Protein AF-A0A8I1TK35-F1 (afdb_monomer)

Secondary structure (DSSP, 8-state):
---TTSTTTS-HHHHHHHHTT------THHHHHHHHHTT--B-S-HHHHHSS-TTTSSTTPPEEEEEEE-TTSHHHHHH-SEEEEEE--S--B-SPPTTEEEEEEETT--EEEEEE-

Sequence (117 aa):
MASAAWSRSIGRPWWAAIDRAIPVLGVCRGAQLLDVALGGTLHQHVPELVGTTAHGAAPPEFAAVDVDLDAGSLAGRLLGEHARVRCLHHQPIDRLGDGLRVTARACDGVVEAVEPS

pLDDT: mean 83.2, std 16.84, range [31.55, 98.44]

Mean predicted aligned error: 7.5 Å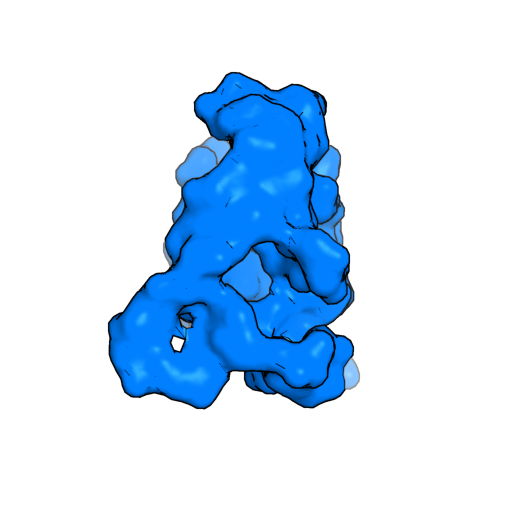

Foldseek 3Di:
DPDPPVLCPVQPVVVVCVVVVNDDDQAAVGQVNVFVSLVWDKDPFVCVQQVDCQQHPDDDAWHWFKKAFDCPDPCCVVANRIDTDTHHDGIFTDGGGPQKDQGMATPSGTGRDIDGD

Nearest PDB structures (foldseek):
  3fij-assembly1_G  TM=8.880E-01  e=1.354E-07  Listeria innocua
  3fij-assembly1_H  TM=8.749E-01  e=3.840E-07  Listeria innocua
  3fij-assembly1_B  TM=8.877E-01  e=6.670E-07  Listeria innocua
  2d7j-assembly1_A  TM=7.956E-01  e=3.822E-05  Pyrococcus horikoshii OT3
  7d95-assembly1_B  TM=7.550E-01  e=1.474E-04  Methanocaldococcus jannaschii DSM 2661

Solvent-accessible surface area (backbone atoms only — not comparable to full-atom values): 6831 Å² to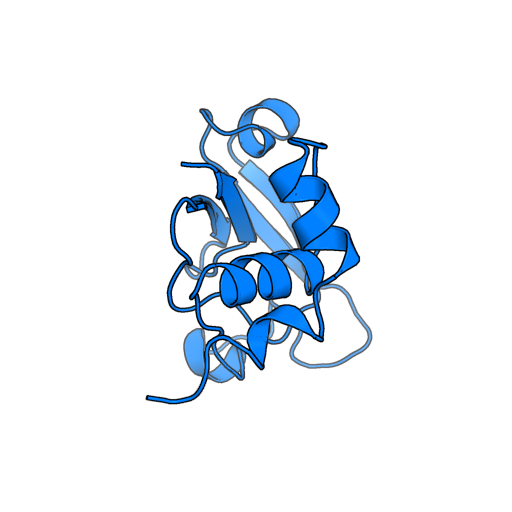tal; per-residue (Å²): 136,87,59,84,67,66,67,56,72,88,36,60,70,57,52,56,30,57,79,64,71,46,91,81,87,52,64,73,69,42,39,53,52,53,31,43,69,40,70,20,43,63,41,83,49,41,46,84,75,68,76,48,53,63,42,33,75,56,89,90,56,69,25,79,39,58,32,45,27,39,61,92,35,73,65,10,66,75,60,41,48,56,46,80,42,81,31,74,47,44,54,39,66,62,48,79,15,68,67,50,36,81,36,24,27,31,90,84,65,48,56,73,38,70,41,78,101

Structure (mmCIF, N/CA/C/O backbone):
data_AF-A0A8I1TK35-F1
#
_entry.id   AF-A0A8I1TK35-F1
#
loop_
_atom_site.group_PDB
_atom_site.id
_atom_site.type_symbol
_atom_site.label_atom_id
_atom_site.label_alt_id
_atom_site.label_comp_id
_atom_site.label_asym_id
_atom_site.label_entity_id
_atom_site.label_seq_id
_atom_site.pdbx_PDB_ins_code
_atom_site.Cartn_x
_atom_site.Cartn_y
_atom_site.Cartn_z
_atom_site.occupancy
_atom_site.B_iso_or_equiv
_atom_site.auth_seq_id
_atom_site.auth_comp_id
_atom_site.auth_asym_id
_atom_site.auth_atom_id
_atom_site.pdbx_PDB_model_num
ATOM 1 N N . MET A 1 1 ? 11.405 -15.196 19.843 1.00 36.91 1 MET A N 1
ATOM 2 C CA . MET A 1 1 ? 10.537 -14.261 20.597 1.00 36.91 1 MET A CA 1
ATOM 3 C C . MET A 1 1 ? 11.260 -12.930 20.817 1.00 36.91 1 MET A C 1
ATOM 5 O O . MET A 1 1 ? 11.613 -12.588 21.939 1.00 36.91 1 MET A O 1
ATOM 9 N N . ALA A 1 2 ? 11.511 -12.179 19.741 1.00 31.55 2 ALA A N 1
ATOM 10 C CA . ALA A 1 2 ? 12.094 -10.844 19.833 1.00 31.55 2 ALA A CA 1
ATOM 11 C C . ALA A 1 2 ? 10.975 -9.817 20.071 1.00 31.55 2 ALA A C 1
ATOM 13 O O . ALA A 1 2 ? 10.291 -9.397 19.150 1.00 31.55 2 ALA A O 1
ATOM 14 N N . SER A 1 3 ? 10.769 -9.510 21.351 1.00 37.53 3 SER A N 1
ATOM 15 C CA . SER A 1 3 ? 10.404 -8.205 21.909 1.00 37.53 3 SER A CA 1
ATOM 16 C C . SER A 1 3 ? 9.512 -7.270 21.068 1.00 37.53 3 SER A C 1
ATOM 18 O O . SER A 1 3 ? 9.990 -6.470 20.264 1.00 37.53 3 SER A O 1
ATOM 20 N N . ALA A 1 4 ? 8.226 -7.231 21.425 1.00 45.66 4 ALA A N 1
ATOM 21 C CA . ALA A 1 4 ? 7.268 -6.172 21.084 1.00 45.66 4 ALA A CA 1
ATOM 22 C C . ALA A 1 4 ? 7.701 -4.746 21.520 1.00 45.66 4 ALA A C 1
ATOM 24 O O . ALA A 1 4 ? 6.983 -3.777 21.278 1.00 45.66 4 ALA A O 1
ATOM 25 N N . ALA A 1 5 ? 8.860 -4.586 22.173 1.00 40.91 5 ALA A N 1
ATOM 26 C CA . ALA A 1 5 ? 9.378 -3.289 22.598 1.00 40.91 5 ALA A CA 1
ATOM 27 C C . ALA A 1 5 ? 10.163 -2.554 21.494 1.00 40.91 5 ALA A C 1
ATOM 29 O O . ALA A 1 5 ? 10.251 -1.328 21.542 1.00 40.91 5 ALA A O 1
ATOM 30 N N . TRP A 1 6 ? 10.689 -3.256 20.479 1.00 41.53 6 TRP A N 1
ATOM 31 C CA . TRP A 1 6 ? 11.408 -2.609 19.367 1.00 41.53 6 TRP A CA 1
ATOM 32 C C . TRP A 1 6 ? 10.470 -1.896 18.374 1.00 41.53 6 TRP A C 1
ATOM 34 O O . TRP A 1 6 ? 10.839 -0.851 17.845 1.00 41.53 6 TRP A O 1
ATOM 44 N N . SER A 1 7 ? 9.236 -2.379 18.170 1.00 49.75 7 SER A N 1
ATOM 45 C CA . SER A 1 7 ? 8.287 -1.772 17.212 1.00 49.75 7 SER A CA 1
ATOM 46 C C . SER A 1 7 ? 7.701 -0.429 17.676 1.00 49.75 7 SER A C 1
ATOM 48 O O . SER A 1 7 ? 7.207 0.358 16.869 1.00 49.75 7 SER A O 1
ATOM 50 N N . ARG A 1 8 ? 7.775 -0.118 18.977 1.00 53.28 8 ARG A N 1
ATOM 51 C CA . ARG A 1 8 ? 7.182 1.103 19.552 1.00 53.28 8 ARG A CA 1
ATOM 52 C C . ARG A 1 8 ? 8.116 2.319 19.570 1.00 53.28 8 ARG A C 1
ATOM 54 O O . ARG A 1 8 ? 7.635 3.427 19.801 1.00 53.28 8 ARG A O 1
ATOM 61 N N . SER A 1 9 ? 9.420 2.161 19.330 1.00 51.56 9 SER A N 1
ATOM 62 C CA . SER A 1 9 ? 10.394 3.263 19.452 1.00 51.56 9 SER A CA 1
ATOM 63 C C . SER A 1 9 ? 10.511 4.140 18.195 1.00 51.56 9 SER A C 1
ATOM 65 O O . SER A 1 9 ? 10.716 5.343 18.326 1.00 51.56 9 SER A O 1
ATOM 67 N N . ILE A 1 10 ? 10.299 3.585 16.994 1.00 53.91 10 ILE A N 1
ATOM 68 C CA . ILE A 1 10 ? 10.386 4.311 15.705 1.00 53.91 10 ILE A CA 1
ATOM 69 C C . ILE A 1 10 ? 9.035 4.944 15.278 1.00 53.91 10 ILE A C 1
ATOM 71 O O . ILE A 1 10 ? 8.998 5.774 14.373 1.00 53.91 10 ILE A O 1
ATOM 75 N N . GLY A 1 11 ? 7.926 4.632 15.969 1.00 51.84 11 GLY A N 1
ATOM 76 C CA . GLY A 1 11 ? 6.554 4.963 15.537 1.00 51.84 11 GLY A CA 1
ATOM 77 C C . GLY A 1 11 ? 5.700 5.818 16.488 1.00 51.84 11 GLY A C 1
ATOM 78 O O . GLY A 1 11 ? 4.493 5.913 16.283 1.00 51.84 11 GLY A O 1
ATOM 79 N N . ARG A 1 12 ? 6.275 6.440 17.529 1.00 56.31 12 ARG A N 1
ATOM 80 C CA . ARG A 1 12 ? 5.516 7.147 18.592 1.00 56.31 12 ARG A CA 1
ATOM 81 C C . ARG A 1 12 ? 4.379 8.085 18.128 1.00 56.31 12 ARG A C 1
ATOM 83 O O . ARG A 1 12 ? 3.319 8.018 18.749 1.00 56.31 12 ARG A O 1
ATOM 90 N N . PRO A 1 13 ? 4.535 8.945 17.102 1.00 61.25 13 PRO A N 1
ATOM 91 C CA . PRO A 1 13 ? 3.432 9.811 16.679 1.00 61.25 13 PRO A CA 1
ATOM 92 C C . PRO A 1 13 ? 2.311 9.054 15.946 1.00 61.25 13 PRO A C 1
ATOM 94 O O . PRO A 1 13 ? 1.148 9.410 16.105 1.00 61.25 13 PRO A O 1
ATOM 97 N N . TRP A 1 14 ? 2.627 7.984 15.211 1.00 62.94 14 TRP A N 1
ATOM 98 C CA . TRP A 1 14 ? 1.638 7.191 14.467 1.00 62.94 14 TRP A CA 1
ATOM 99 C C . TRP A 1 14 ? 0.747 6.385 15.404 1.00 62.94 14 TRP A C 1
ATOM 101 O O . TRP A 1 14 ? -0.468 6.390 15.243 1.00 62.94 14 TRP A O 1
ATOM 111 N N . TRP A 1 15 ? 1.330 5.782 16.444 1.00 68.25 15 TRP A N 1
ATOM 112 C CA . TRP A 1 15 ? 0.543 5.074 17.452 1.00 68.25 15 TRP A CA 1
ATOM 113 C C . TRP A 1 15 ? -0.392 6.000 18.215 1.00 68.25 15 TRP A C 1
ATOM 115 O O . TRP A 1 15 ? -1.552 5.668 18.402 1.00 68.25 15 TRP A O 1
ATOM 125 N N . ALA A 1 16 ? 0.064 7.207 18.552 1.00 76.44 16 ALA A N 1
ATOM 126 C CA . ALA A 1 16 ? -0.808 8.195 19.174 1.00 76.44 16 ALA A CA 1
ATOM 127 C C . ALA A 1 16 ? -1.974 8.619 18.261 1.00 76.44 16 ALA A C 1
ATOM 129 O O . ALA A 1 16 ? -3.055 8.903 18.769 1.00 76.44 16 ALA A O 1
ATOM 130 N N . ALA A 1 17 ? -1.767 8.682 16.941 1.00 77.81 17 ALA A N 1
ATOM 131 C CA . ALA A 1 17 ? -2.827 8.984 15.983 1.00 77.81 17 ALA A CA 1
ATOM 132 C C . ALA A 1 17 ? -3.818 7.819 15.845 1.00 77.81 17 ALA A C 1
ATOM 134 O O . ALA A 1 17 ? -5.022 8.038 15.956 1.00 77.81 17 ALA A O 1
ATOM 135 N N . ILE A 1 18 ? -3.314 6.592 15.689 1.00 74.94 18 ILE A N 1
ATOM 136 C CA . ILE A 1 18 ? -4.121 5.369 15.578 1.00 74.94 18 ILE A CA 1
ATOM 137 C C . ILE A 1 18 ? -4.954 5.153 16.849 1.00 74.94 18 ILE A C 1
ATOM 139 O O . ILE A 1 18 ? -6.172 5.016 16.758 1.00 74.94 18 ILE A O 1
ATOM 143 N N . ASP A 1 19 ? -4.337 5.241 18.033 1.00 80.38 19 ASP A N 1
ATOM 144 C CA . ASP A 1 19 ? -5.012 5.089 19.333 1.00 80.38 19 ASP A CA 1
ATOM 145 C C . ASP A 1 19 ? -6.117 6.140 19.550 1.00 80.38 19 ASP A C 1
ATOM 147 O O . ASP A 1 19 ? -7.049 5.930 20.325 1.00 80.38 19 ASP A O 1
ATOM 151 N N . ARG A 1 20 ? -6.014 7.293 18.878 1.00 85.38 20 ARG A N 1
ATOM 152 C CA . ARG A 1 20 ? -6.977 8.402 18.958 1.00 85.38 20 ARG A CA 1
ATOM 153 C C . ARG A 1 20 ? -7.923 8.472 17.761 1.00 85.38 20 ARG A C 1
ATOM 155 O O . ARG A 1 20 ? -8.654 9.454 17.653 1.00 85.38 20 ARG A O 1
ATOM 162 N N . ALA A 1 21 ? -7.897 7.479 16.870 1.00 82.00 21 ALA A N 1
ATOM 163 C CA . ALA A 1 21 ? -8.666 7.464 15.625 1.00 82.00 21 ALA A CA 1
ATOM 164 C C . ALA A 1 21 ? -8.498 8.746 14.779 1.00 82.00 21 ALA A C 1
ATOM 166 O O . ALA A 1 21 ? -9.423 9.201 14.106 1.00 82.00 21 ALA A O 1
ATOM 167 N N . ILE A 1 22 ? -7.308 9.350 14.818 1.00 88.44 22 ILE A N 1
ATOM 168 C CA . ILE A 1 22 ? -6.954 10.469 13.946 1.00 88.44 22 ILE A CA 1
ATOM 169 C C . ILE A 1 22 ? -6.645 9.886 12.562 1.00 88.44 22 ILE A C 1
ATOM 171 O O . ILE A 1 22 ? -5.846 8.953 12.486 1.00 88.44 22 ILE A O 1
ATOM 175 N N . PRO A 1 23 ? -7.225 10.411 11.467 1.00 88.25 23 PRO A N 1
ATOM 176 C CA . PRO A 1 23 ? -6.911 9.942 10.122 1.00 88.25 23 PRO A CA 1
ATOM 177 C C . PRO A 1 23 ? -5.418 10.059 9.797 1.00 88.25 23 PRO A C 1
ATOM 179 O O . PRO A 1 23 ? -4.789 11.087 10.054 1.00 88.25 23 PRO A O 1
ATOM 182 N N . VAL A 1 24 ? -4.865 9.006 9.198 1.00 89.50 24 VAL A N 1
ATOM 183 C CA . VAL A 1 24 ? -3.445 8.886 8.863 1.00 89.50 24 VAL A CA 1
ATOM 184 C C . VAL A 1 24 ? -3.295 8.556 7.379 1.00 89.50 24 VAL A C 1
ATOM 186 O O . VAL A 1 24 ? -3.929 7.628 6.889 1.00 89.50 24 VAL A O 1
ATOM 189 N N . LEU A 1 25 ? -2.409 9.274 6.683 1.00 92.75 25 LEU A N 1
ATOM 190 C CA . LEU A 1 25 ? -1.993 8.962 5.314 1.00 92.75 25 LEU A CA 1
ATOM 191 C C . LEU A 1 25 ? -0.487 8.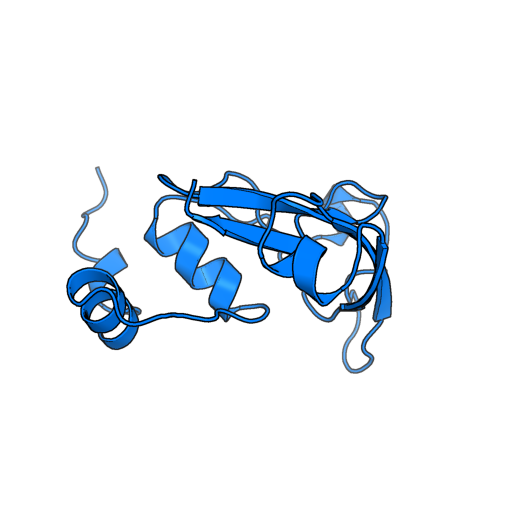679 5.285 1.00 92.75 25 LEU A C 1
ATOM 193 O O . LEU A 1 25 ? 0.327 9.574 5.517 1.00 92.75 25 LEU A O 1
ATOM 197 N N . GLY A 1 26 ? -0.118 7.431 4.999 1.00 92.44 26 GLY A N 1
ATOM 198 C CA . GLY A 1 26 ? 1.266 7.032 4.759 1.00 92.44 26 GLY A CA 1
ATOM 199 C C . GLY A 1 26 ? 1.576 7.027 3.265 1.00 92.44 26 GLY A C 1
ATOM 200 O O . GLY A 1 26 ? 0.902 6.344 2.507 1.00 92.44 26 GLY A O 1
ATOM 201 N N . VAL A 1 27 ? 2.609 7.756 2.837 1.00 93.56 27 VAL A N 1
ATOM 202 C CA . VAL A 1 27 ? 3.041 7.804 1.427 1.00 93.56 27 VAL A CA 1
ATOM 203 C C . VAL A 1 27 ? 4.401 7.131 1.283 1.00 93.56 27 VAL A C 1
ATOM 205 O O . VAL A 1 27 ? 5.316 7.448 2.049 1.00 93.56 27 VAL A O 1
ATOM 208 N N . CYS A 1 28 ? 4.549 6.229 0.305 1.00 92.00 28 CYS A N 1
ATOM 209 C CA . CYS A 1 28 ? 5.787 5.482 0.049 1.00 92.00 28 CYS A CA 1
ATOM 210 C C . CYS A 1 28 ? 6.282 4.801 1.342 1.00 92.00 28 CYS A C 1
ATOM 212 O O . CYS A 1 28 ? 5.595 3.940 1.895 1.00 92.00 28 CYS A O 1
ATOM 214 N N . ARG A 1 29 ? 7.404 5.256 1.913 1.00 91.50 29 ARG A N 1
ATOM 215 C CA . ARG A 1 29 ? 7.932 4.746 3.184 1.00 91.50 29 ARG A CA 1
ATOM 216 C C . ARG A 1 29 ? 6.958 4.883 4.355 1.00 91.50 29 ARG A C 1
ATOM 218 O O . ARG A 1 29 ? 7.008 4.080 5.278 1.00 91.50 29 ARG A O 1
ATOM 225 N N . GLY A 1 30 ? 6.058 5.864 4.326 1.00 92.50 30 GLY A N 1
ATOM 226 C CA . GLY A 1 30 ? 5.000 5.987 5.329 1.00 92.50 30 GLY A CA 1
ATOM 227 C C . GLY A 1 30 ? 4.058 4.780 5.335 1.00 92.50 30 GLY A C 1
ATOM 228 O O . GLY A 1 30 ? 3.790 4.238 6.402 1.00 92.50 30 GLY A O 1
ATOM 229 N N . ALA A 1 31 ? 3.610 4.324 4.161 1.00 94.31 31 ALA A N 1
ATOM 230 C CA . ALA A 1 31 ? 2.761 3.136 4.039 1.00 94.31 31 ALA A CA 1
ATOM 231 C C . ALA A 1 31 ? 3.508 1.866 4.475 1.00 94.31 31 ALA A C 1
ATOM 233 O O . ALA A 1 31 ? 2.980 1.072 5.244 1.00 94.31 31 ALA A O 1
ATOM 234 N N . GLN A 1 32 ? 4.774 1.732 4.071 1.00 94.25 32 GLN A N 1
ATOM 235 C CA . GLN A 1 32 ? 5.639 0.615 4.467 1.00 94.25 32 GLN A CA 1
ATOM 236 C C . GLN A 1 32 ? 5.841 0.538 5.987 1.00 94.25 32 GLN A C 1
ATOM 238 O O . GLN A 1 32 ? 5.799 -0.536 6.578 1.00 94.25 32 GLN A O 1
ATOM 243 N N . LEU A 1 33 ? 6.072 1.682 6.638 1.00 92.81 33 LEU A N 1
ATOM 244 C CA . LEU A 1 33 ? 6.234 1.730 8.088 1.00 92.81 33 LEU A CA 1
ATOM 245 C C . LEU A 1 33 ? 4.934 1.388 8.814 1.00 92.81 33 LEU A C 1
ATOM 247 O O . LEU A 1 33 ? 5.005 0.735 9.849 1.00 92.81 33 LEU A O 1
ATOM 251 N N . LEU A 1 34 ? 3.777 1.806 8.289 1.00 91.00 34 LEU A N 1
ATOM 252 C CA . LEU A 1 34 ? 2.470 1.432 8.838 1.00 91.00 34 LEU A CA 1
ATOM 253 C C . LEU A 1 34 ? 2.226 -0.076 8.724 1.00 91.00 34 LEU A C 1
ATOM 255 O O . LEU A 1 34 ? 1.848 -0.701 9.710 1.00 91.00 34 LEU A O 1
ATOM 259 N N . ASP A 1 35 ? 2.509 -0.660 7.562 1.00 94.50 35 ASP A N 1
ATOM 260 C CA . ASP A 1 35 ? 2.392 -2.099 7.327 1.00 94.50 35 ASP A CA 1
ATOM 261 C C . ASP A 1 35 ? 3.274 -2.917 8.290 1.00 94.50 35 ASP A C 1
ATOM 263 O O . ASP A 1 35 ? 2.782 -3.769 9.033 1.00 94.50 35 ASP A O 1
ATOM 267 N N . VAL A 1 36 ? 4.566 -2.581 8.386 1.00 93.81 36 VAL A N 1
ATOM 268 C CA . VAL A 1 36 ? 5.511 -3.246 9.304 1.00 93.81 36 VAL A CA 1
ATOM 269 C C . VAL A 1 36 ? 5.113 -3.051 10.768 1.00 93.81 36 VAL A C 1
ATOM 271 O O . VAL A 1 36 ? 5.250 -3.964 11.585 1.00 93.81 36 VAL A O 1
ATOM 274 N N . ALA A 1 37 ? 4.605 -1.871 11.123 1.00 88.50 37 ALA A N 1
ATOM 275 C CA . ALA A 1 37 ? 4.117 -1.582 12.466 1.00 88.50 37 ALA A CA 1
ATOM 276 C C . ALA A 1 37 ? 2.922 -2.474 12.857 1.00 88.50 37 ALA A C 1
ATOM 278 O O . ALA A 1 37 ? 2.783 -2.812 14.034 1.00 88.50 37 ALA A O 1
ATOM 279 N N . LEU A 1 38 ? 2.123 -2.898 11.875 1.00 89.88 38 LEU A N 1
ATOM 280 C CA . LEU A 1 38 ? 1.010 -3.840 12.012 1.00 89.88 38 LEU A CA 1
ATOM 281 C C . LEU A 1 38 ? 1.418 -5.309 11.770 1.00 89.88 38 LEU A C 1
ATOM 283 O O . LEU A 1 38 ? 0.558 -6.175 11.667 1.00 89.88 38 LEU A O 1
ATOM 287 N N . GLY A 1 39 ? 2.717 -5.626 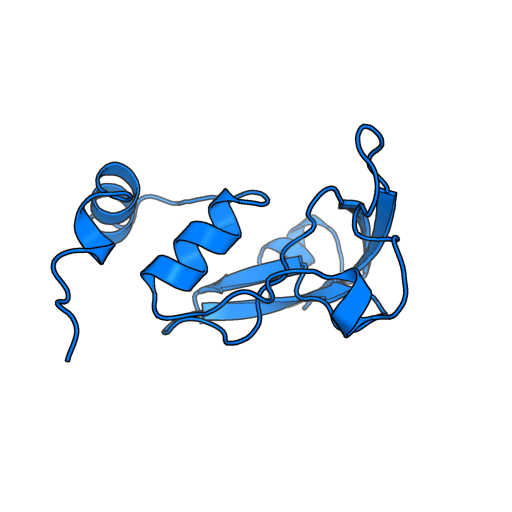11.718 1.00 92.38 39 GLY A N 1
ATOM 288 C CA . GLY A 1 39 ? 3.218 -7.008 11.621 1.00 92.38 39 GLY A CA 1
ATOM 289 C C . GLY A 1 39 ? 3.513 -7.510 10.200 1.00 92.38 39 GLY A C 1
ATOM 290 O O . GLY A 1 39 ? 3.875 -8.685 10.025 1.00 92.38 39 GLY A O 1
ATOM 291 N N . GLY A 1 40 ? 3.401 -6.632 9.202 1.00 95.62 40 GLY A N 1
ATOM 292 C CA . GLY A 1 40 ? 3.752 -6.915 7.815 1.00 95.62 40 GLY A CA 1
ATOM 293 C C . GLY A 1 40 ? 5.261 -7.015 7.552 1.00 95.62 40 GLY A C 1
ATOM 294 O O . GLY A 1 40 ? 6.096 -6.842 8.450 1.00 95.62 40 GLY A O 1
ATOM 295 N N . THR A 1 41 ? 5.625 -7.343 6.313 1.00 95.69 41 THR A N 1
ATOM 296 C CA . THR A 1 41 ? 7.008 -7.426 5.814 1.00 95.69 41 THR A CA 1
ATOM 297 C C . THR A 1 41 ? 7.152 -6.721 4.476 1.00 95.69 41 THR A C 1
ATOM 299 O O . THR A 1 41 ? 6.186 -6.523 3.749 1.00 95.69 41 THR A O 1
ATOM 302 N N . LEU A 1 42 ? 8.392 -6.369 4.131 1.00 95.00 42 LEU A N 1
ATOM 303 C CA . LEU A 1 42 ? 8.747 -5.783 2.842 1.00 95.00 42 LEU A CA 1
ATOM 304 C C . LEU A 1 42 ? 9.685 -6.725 2.091 1.00 95.00 42 LEU A C 1
ATOM 306 O O . LEU A 1 42 ? 10.572 -7.323 2.711 1.00 95.00 42 LEU A O 1
ATOM 310 N N . HIS A 1 43 ? 9.576 -6.776 0.764 1.00 91.56 43 HIS A N 1
ATOM 311 C CA . HIS A 1 43 ? 10.685 -7.291 -0.037 1.00 91.56 43 HIS A CA 1
ATOM 312 C C . HIS A 1 43 ? 11.831 -6.272 -0.001 1.00 91.56 43 HIS A C 1
ATOM 314 O O . HIS A 1 43 ? 11.610 -5.059 -0.058 1.00 91.56 43 HIS A O 1
ATOM 320 N N . GLN A 1 44 ? 13.075 -6.747 0.100 1.00 86.31 44 GLN A N 1
ATOM 321 C CA . GLN A 1 44 ? 14.218 -5.836 0.180 1.00 86.31 44 GLN A CA 1
ATOM 322 C C . GLN A 1 44 ? 14.479 -5.105 -1.139 1.00 86.31 44 GLN A C 1
ATOM 324 O O . GLN A 1 44 ? 14.816 -3.925 -1.093 1.00 86.31 44 GLN A O 1
ATOM 329 N N . HIS A 1 45 ? 14.283 -5.769 -2.283 1.00 81.88 45 HIS A N 1
ATOM 330 C CA . HIS A 1 45 ? 14.555 -5.214 -3.608 1.00 81.88 45 HIS A CA 1
ATOM 331 C C . HIS A 1 45 ? 13.470 -5.625 -4.621 1.00 81.88 45 HIS A C 1
ATOM 333 O O . HIS A 1 45 ? 13.319 -6.804 -4.926 1.00 81.88 45 HIS A O 1
ATOM 339 N N . VAL A 1 46 ? 12.729 -4.653 -5.179 1.00 73.81 46 VAL A N 1
ATOM 340 C CA . VAL A 1 46 ? 11.712 -4.895 -6.232 1.00 73.81 46 VAL A CA 1
ATOM 341 C C . VAL A 1 46 ? 12.282 -5.592 -7.481 1.00 73.81 46 VAL A C 1
ATOM 343 O O . VAL A 1 46 ? 11.623 -6.508 -7.971 1.00 73.81 46 VAL A O 1
ATOM 346 N N . PRO A 1 47 ? 13.468 -5.235 -8.026 1.00 73.69 47 PRO A N 1
ATOM 347 C CA . PRO A 1 47 ? 13.938 -5.844 -9.276 1.00 73.69 47 PRO A CA 1
ATOM 348 C C . PRO A 1 47 ? 14.120 -7.363 -9.199 1.00 73.69 47 PRO A C 1
ATOM 350 O O . PRO A 1 47 ? 13.949 -8.051 -10.200 1.00 73.69 47 PRO A O 1
ATOM 353 N N . GLU A 1 48 ? 14.414 -7.888 -8.010 1.00 73.25 48 GLU A N 1
ATOM 354 C CA . GLU A 1 48 ? 14.531 -9.329 -7.758 1.00 73.25 48 GLU A CA 1
ATOM 355 C C . GLU A 1 48 ? 13.168 -10.039 -7.769 1.00 73.25 48 GLU A C 1
ATOM 357 O O . GLU A 1 48 ? 13.103 -11.240 -8.014 1.00 73.25 48 GLU A O 1
ATOM 362 N N . LEU A 1 49 ? 12.083 -9.295 -7.533 1.00 69.19 49 LEU A N 1
ATOM 363 C CA . LEU A 1 49 ? 10.712 -9.796 -7.498 1.00 69.19 49 LEU A CA 1
ATOM 364 C C . LEU A 1 49 ? 10.052 -9.782 -8.883 1.00 69.19 49 LEU A C 1
ATOM 366 O O . LEU A 1 49 ? 9.431 -10.766 -9.273 1.00 69.19 49 LEU A O 1
ATOM 370 N N . VAL A 1 50 ? 10.172 -8.671 -9.616 1.00 76.44 50 VAL A N 1
ATOM 371 C CA . VAL A 1 50 ? 9.406 -8.440 -10.861 1.00 76.44 50 VAL A CA 1
ATOM 372 C C . VAL A 1 50 ? 10.263 -8.444 -12.127 1.00 76.44 50 VAL A C 1
ATOM 374 O O . VAL A 1 50 ? 9.731 -8.371 -13.231 1.00 76.44 50 VAL A O 1
ATOM 377 N N . GLY A 1 51 ? 11.593 -8.507 -12.003 1.00 73.50 51 GLY A N 1
ATOM 378 C CA . GLY A 1 51 ? 12.510 -8.491 -13.149 1.00 73.50 51 GLY A CA 1
ATOM 379 C C . GLY A 1 51 ? 12.570 -7.155 -13.898 1.00 73.50 51 GLY A C 1
ATOM 380 O O . GLY A 1 51 ? 13.134 -7.091 -14.990 1.00 73.50 51 GLY A O 1
ATOM 381 N N . THR A 1 52 ? 12.000 -6.083 -13.338 1.00 70.94 52 THR A N 1
ATOM 382 C CA . THR A 1 52 ? 11.986 -4.744 -13.939 1.00 70.94 52 THR A CA 1
ATOM 383 C C . THR A 1 52 ? 12.437 -3.672 -12.953 1.00 70.94 52 THR A C 1
ATOM 385 O O . THR A 1 52 ? 12.490 -3.863 -11.738 1.00 70.94 52 THR A O 1
ATOM 388 N N . THR A 1 53 ? 12.766 -2.508 -13.503 1.00 67.62 53 THR A N 1
ATOM 389 C CA . THR A 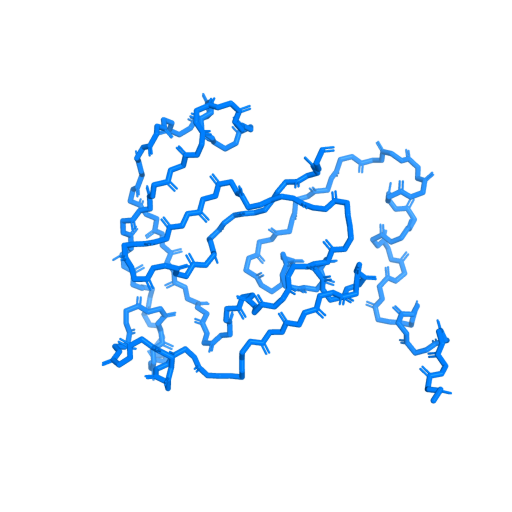1 53 ? 13.180 -1.318 -12.760 1.00 67.62 53 THR A CA 1
ATOM 390 C C . THR A 1 53 ? 12.072 -0.272 -12.656 1.00 67.62 53 THR A C 1
ATOM 392 O O . THR A 1 53 ? 12.334 0.840 -12.193 1.00 67.62 53 THR A O 1
ATOM 395 N N . ALA A 1 54 ? 10.847 -0.628 -13.064 1.00 69.81 54 ALA A N 1
ATOM 396 C CA . ALA A 1 54 ? 9.702 0.272 -13.192 1.00 69.81 54 ALA A CA 1
ATOM 397 C C . ALA A 1 54 ? 9.265 0.910 -11.865 1.00 69.81 54 ALA A C 1
ATOM 399 O O . ALA A 1 54 ? 8.600 1.934 -11.880 1.00 69.81 54 ALA A O 1
ATOM 400 N N . HIS A 1 55 ? 9.693 0.360 -10.727 1.00 70.31 55 HIS A N 1
ATOM 401 C CA . HIS A 1 55 ? 9.431 0.916 -9.393 1.00 70.31 55 HIS A CA 1
ATOM 402 C C . HIS A 1 55 ? 10.583 1.775 -8.839 1.00 70.31 55 HIS A C 1
ATOM 404 O O . HIS A 1 55 ? 10.495 2.335 -7.749 1.00 70.31 55 HIS A O 1
ATOM 410 N N . GLY A 1 56 ? 11.664 1.935 -9.609 1.00 65.31 56 GLY A N 1
ATOM 411 C CA . GLY A 1 56 ? 12.788 2.816 -9.286 1.00 65.31 56 GLY A CA 1
ATOM 412 C C . GLY A 1 56 ? 14.086 2.073 -8.982 1.00 65.31 56 GLY A C 1
ATOM 413 O O . GLY A 1 56 ? 14.564 2.092 -7.848 1.00 65.31 56 GLY A O 1
ATOM 414 N N . ALA A 1 57 ? 14.702 1.456 -9.997 1.00 55.44 57 ALA A N 1
ATOM 415 C CA . ALA A 1 57 ? 16.010 0.808 -9.814 1.00 55.44 57 ALA A CA 1
ATOM 416 C C . ALA A 1 57 ? 17.231 1.736 -9.938 1.00 55.44 57 ALA A C 1
ATOM 418 O O . ALA A 1 57 ? 18.353 1.274 -9.746 1.00 55.44 57 ALA A O 1
ATOM 419 N N . ALA A 1 58 ? 17.052 3.025 -10.239 1.00 54.44 58 ALA A N 1
ATOM 420 C CA . ALA A 1 58 ? 18.142 3.998 -10.227 1.00 54.44 58 ALA A CA 1
ATOM 421 C C . ALA A 1 58 ? 17.607 5.399 -9.875 1.00 54.44 58 ALA A C 1
ATOM 423 O O . ALA A 1 58 ? 16.774 5.928 -10.611 1.00 54.44 58 ALA A O 1
ATOM 424 N N . PRO A 1 59 ? 18.054 6.023 -8.769 1.00 55.03 59 PRO A N 1
ATOM 425 C CA . PRO A 1 59 ? 17.801 7.442 -8.515 1.00 55.03 59 PRO A CA 1
ATOM 426 C C . PRO A 1 59 ? 18.335 8.306 -9.676 1.00 55.03 59 PRO A C 1
ATOM 428 O O . PRO A 1 59 ? 19.390 7.958 -10.213 1.00 55.03 59 PRO A O 1
ATOM 431 N N . PRO A 1 60 ? 17.687 9.436 -10.042 1.00 56.25 60 PRO A N 1
ATOM 432 C CA . PRO A 1 60 ? 16.717 10.205 -9.250 1.00 56.25 60 PRO A CA 1
ATOM 433 C C . PRO A 1 60 ? 15.304 10.331 -9.864 1.00 56.25 60 PRO A C 1
ATOM 435 O O . PRO A 1 60 ? 14.547 11.213 -9.455 1.00 56.25 60 PRO A O 1
ATOM 438 N N . GLU A 1 61 ? 14.933 9.516 -10.851 1.00 68.75 61 GLU A N 1
ATOM 439 C CA . GLU A 1 61 ? 13.703 9.744 -11.623 1.00 68.75 61 GLU A CA 1
ATOM 440 C C . GLU A 1 61 ? 12.509 8.929 -11.112 1.00 68.75 61 GLU A C 1
ATOM 442 O O . GLU A 1 61 ? 12.608 7.732 -10.850 1.00 68.75 61 GLU A O 1
ATOM 447 N N . PHE A 1 62 ? 11.359 9.596 -10.980 1.00 75.06 62 PHE A N 1
ATOM 448 C CA . PHE A 1 62 ? 10.086 8.925 -10.734 1.00 75.06 62 PHE A CA 1
ATOM 449 C C . PHE A 1 62 ? 9.662 8.175 -11.992 1.00 75.06 62 PHE A C 1
ATOM 451 O O . PHE A 1 62 ? 9.541 8.776 -13.062 1.00 75.06 62 PHE A O 1
ATOM 458 N N . ALA A 1 63 ? 9.350 6.897 -11.842 1.00 81.44 63 ALA A N 1
ATOM 459 C CA . ALA A 1 63 ? 8.700 6.139 -12.891 1.00 81.44 63 ALA A CA 1
ATOM 460 C C . ALA A 1 63 ? 7.192 6.415 -12.892 1.00 81.44 63 ALA A C 1
ATOM 462 O O . ALA A 1 63 ? 6.596 6.726 -11.857 1.00 81.44 63 ALA A O 1
ATOM 463 N N . ALA A 1 64 ? 6.571 6.3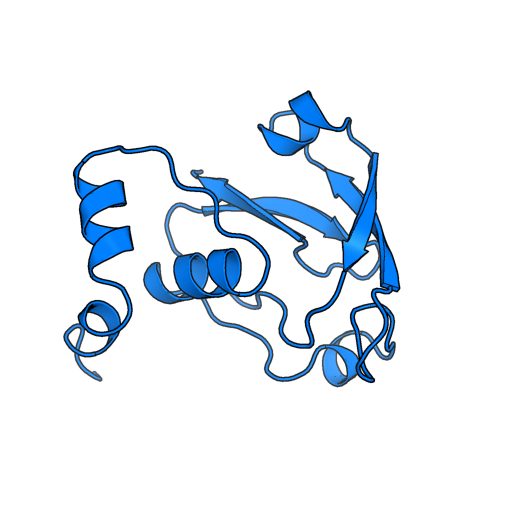12 -14.065 1.00 86.19 64 ALA A N 1
ATOM 464 C CA . ALA A 1 64 ? 5.121 6.311 -14.181 1.00 86.19 64 ALA A CA 1
ATOM 465 C C . ALA A 1 64 ? 4.634 4.861 -14.209 1.00 86.19 64 ALA A C 1
ATOM 467 O O . ALA A 1 64 ? 5.044 4.108 -15.091 1.00 86.19 64 ALA A O 1
ATOM 468 N N . VAL A 1 65 ? 3.765 4.503 -13.269 1.00 88.75 65 VAL A N 1
ATOM 469 C CA . VAL A 1 65 ? 3.230 3.147 -13.108 1.00 88.75 65 VAL A CA 1
ATOM 470 C C . VAL A 1 65 ? 1.715 3.204 -13.240 1.00 88.75 65 VAL A C 1
ATOM 472 O O . VAL A 1 65 ? 1.074 4.089 -12.669 1.00 88.75 65 VAL A O 1
ATOM 475 N N . ASP A 1 66 ? 1.156 2.290 -14.027 1.00 94.06 66 ASP A N 1
ATOM 476 C CA . ASP A 1 66 ? -0.289 2.098 -14.115 1.00 94.06 66 ASP A CA 1
ATOM 477 C C . ASP A 1 66 ? -0.737 1.163 -12.989 1.00 94.06 66 ASP A C 1
ATOM 479 O O . ASP A 1 66 ? -0.126 0.114 -12.759 1.00 94.06 66 ASP A O 1
ATOM 483 N N . VAL A 1 67 ? -1.778 1.576 -12.269 1.00 96.56 67 VAL A N 1
ATOM 484 C CA . VAL A 1 67 ? -2.295 0.876 -11.094 1.00 96.56 67 VAL A CA 1
ATOM 485 C C . VAL A 1 67 ? -3.792 0.644 -11.212 1.00 96.56 67 VAL A C 1
ATOM 487 O O . VAL A 1 67 ? -4.546 1.546 -11.586 1.00 96.56 67 VAL A O 1
ATOM 490 N N . ASP A 1 68 ? -4.201 -0.562 -10.841 1.00 98.25 68 ASP A N 1
ATOM 491 C CA . ASP A 1 68 ? -5.591 -0.973 -10.718 1.00 98.25 68 ASP A CA 1
ATOM 492 C C . ASP A 1 68 ? -6.011 -0.805 -9.259 1.00 98.25 68 ASP A C 1
ATOM 494 O O . ASP A 1 68 ? -5.318 -1.271 -8.347 1.00 98.25 68 ASP A O 1
ATOM 498 N N . LEU A 1 69 ? -7.134 -0.126 -9.033 1.00 98.44 69 LEU A N 1
ATOM 499 C CA . LEU A 1 69 ? -7.666 0.190 -7.714 1.00 98.44 69 LEU A CA 1
ATOM 500 C C . LEU A 1 69 ? -9.018 -0.484 -7.495 1.00 98.44 69 LEU A C 1
ATOM 502 O O . LEU A 1 69 ? -9.867 -0.539 -8.380 1.00 98.44 69 LEU A O 1
ATOM 506 N N . ASP A 1 70 ? -9.259 -0.925 -6.266 1.00 98.19 70 ASP A N 1
ATOM 507 C CA . ASP A 1 70 ? -10.576 -1.384 -5.837 1.00 98.19 70 ASP A CA 1
ATOM 508 C C . ASP A 1 70 ? -11.561 -0.203 -5.799 1.00 98.19 70 ASP A C 1
ATOM 510 O O . ASP A 1 70 ? -11.381 0.736 -5.021 1.00 98.19 70 ASP A O 1
ATOM 514 N N . ALA A 1 71 ? -12.639 -0.270 -6.583 1.00 97.19 71 ALA A N 1
ATOM 515 C CA . ALA A 1 71 ? -13.710 0.730 -6.625 1.00 97.19 71 ALA A CA 1
ATOM 516 C C . ALA A 1 71 ? -14.360 1.012 -5.258 1.00 97.19 71 ALA A C 1
ATOM 518 O O . ALA A 1 71 ? -14.832 2.121 -4.994 1.00 97.19 71 ALA A O 1
ATOM 519 N N . GLY A 1 72 ? -14.392 0.010 -4.374 1.00 97.06 72 GLY A N 1
ATOM 520 C CA . GLY A 1 72 ? -14.915 0.123 -3.015 1.00 97.06 72 GLY A CA 1
ATOM 521 C C . GLY A 1 72 ? -13.958 0.820 -2.044 1.00 97.06 72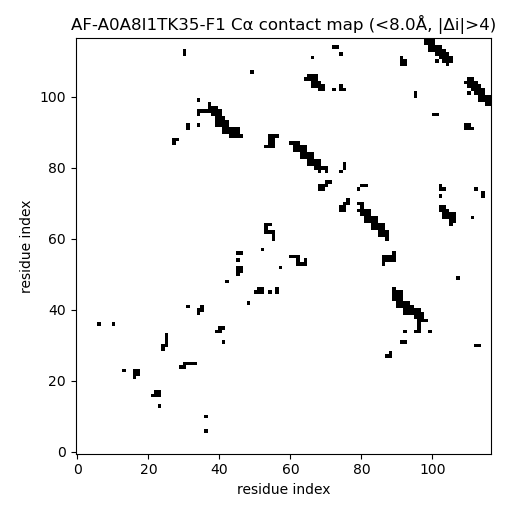 GLY A C 1
ATOM 522 O O . GLY A 1 72 ? -14.362 1.193 -0.940 1.00 97.06 72 GLY A O 1
ATOM 523 N N . SER A 1 73 ? -12.700 1.030 -2.431 1.00 98.06 73 SER A N 1
ATOM 524 C CA . SER A 1 73 ? -11.687 1.702 -1.615 1.00 98.06 73 SER A CA 1
ATOM 525 C C . SER A 1 73 ? -11.825 3.224 -1.612 1.00 98.06 73 SER A C 1
ATOM 527 O O . SER A 1 73 ? -12.473 3.815 -2.479 1.00 98.06 73 SER A O 1
ATOM 529 N N . LEU A 1 74 ? -11.248 3.891 -0.609 1.00 96.75 74 LEU A N 1
ATOM 530 C CA . LEU A 1 74 ? -11.178 5.352 -0.606 1.00 96.75 74 LEU A CA 1
ATOM 531 C C . LEU A 1 74 ? -10.377 5.852 -1.812 1.00 96.75 74 LEU A C 1
ATOM 533 O O . LEU A 1 74 ? -10.817 6.791 -2.474 1.00 96.75 74 LEU A O 1
ATOM 537 N N . ALA A 1 75 ? -9.247 5.212 -2.115 1.00 96.31 75 ALA A N 1
ATOM 538 C CA . ALA A 1 75 ? -8.420 5.563 -3.264 1.00 96.31 75 ALA A CA 1
ATOM 539 C C . ALA A 1 75 ? -9.174 5.389 -4.594 1.00 96.31 75 ALA A C 1
ATOM 541 O O . ALA A 1 75 ? -9.197 6.314 -5.405 1.00 96.31 75 ALA A O 1
ATOM 542 N N . GLY A 1 76 ? -9.866 4.262 -4.779 1.00 97.75 76 GLY A N 1
ATOM 543 C CA . GLY A 1 76 ? -10.659 3.981 -5.978 1.00 97.75 76 GLY A CA 1
ATOM 544 C C . GLY A 1 76 ? -11.824 4.952 -6.169 1.00 97.75 76 GLY A C 1
ATOM 545 O O . GLY A 1 76 ? -12.076 5.412 -7.279 1.00 97.75 76 GLY A O 1
ATOM 546 N N . ARG A 1 77 ? -12.484 5.383 -5.086 1.00 98.06 77 ARG A N 1
ATOM 547 C CA . ARG A 1 77 ? -13.513 6.436 -5.169 1.00 98.06 77 ARG A CA 1
ATOM 548 C C . ARG A 1 77 ? -12.962 7.807 -5.569 1.00 98.06 77 ARG A C 1
ATOM 550 O O . ARG A 1 77 ? -13.704 8.607 -6.133 1.00 98.06 77 ARG A O 1
ATOM 557 N N . LEU A 1 78 ? -11.706 8.105 -5.236 1.00 96.88 78 LEU A N 1
ATOM 558 C CA . LEU A 1 78 ? -11.078 9.400 -5.519 1.00 96.88 78 LEU A CA 1
ATOM 559 C C . LEU A 1 78 ? -10.418 9.453 -6.901 1.00 96.88 78 LEU A C 1
ATOM 561 O O . LEU A 1 78 ? -10.425 10.507 -7.531 1.00 96.88 78 LEU A O 1
ATOM 565 N N . LEU A 1 79 ? -9.829 8.343 -7.346 1.00 96.25 79 LEU A N 1
ATOM 566 C CA . LEU A 1 79 ? -8.999 8.279 -8.552 1.00 96.25 79 LEU A CA 1
ATOM 567 C C . LEU A 1 79 ? -9.638 7.472 -9.692 1.00 96.25 79 LEU A C 1
ATOM 569 O O . LEU A 1 79 ? -9.188 7.591 -10.828 1.00 96.25 79 LEU A O 1
ATOM 573 N N . GLY A 1 80 ? -10.691 6.697 -9.413 1.00 97.50 80 GLY A N 1
ATOM 574 C CA . GLY A 1 80 ? -11.245 5.690 -10.319 1.00 97.50 80 GLY A CA 1
ATOM 575 C C . GLY A 1 80 ? -10.610 4.310 -10.114 1.00 97.50 80 GLY A C 1
ATOM 576 O O . GLY A 1 80 ? -9.745 4.134 -9.262 1.00 97.50 80 GLY A O 1
ATOM 577 N N . GLU A 1 81 ? -11.041 3.323 -10.902 1.00 97.69 81 GLU A N 1
ATOM 578 C CA . GLU A 1 81 ? -10.538 1.935 -10.849 1.00 97.69 81 GLU A CA 1
ATOM 579 C C . GLU A 1 81 ? -9.163 1.765 -11.514 1.00 97.69 81 GLU A C 1
ATOM 581 O O . GLU A 1 81 ? -8.507 0.747 -11.327 1.00 97.69 81 GLU A O 1
ATOM 586 N N . HIS A 1 82 ? -8.707 2.771 -12.265 1.00 97.56 82 HIS A N 1
ATOM 587 C CA . HIS A 1 82 ? -7.408 2.784 -12.928 1.00 97.56 82 HIS A CA 1
ATOM 588 C C . HIS A 1 82 ? -6.784 4.172 -12.831 1.00 97.56 82 HIS A C 1
ATOM 590 O O . HIS A 1 82 ? -7.434 5.174 -13.141 1.00 97.56 82 HIS A O 1
ATOM 596 N N . ALA A 1 83 ? -5.509 4.238 -12.455 1.00 96.38 83 ALA A N 1
ATOM 597 C CA . ALA A 1 83 ? -4.769 5.490 -12.399 1.00 96.38 83 ALA A CA 1
ATOM 598 C C . ALA A 1 83 ? -3.321 5.312 -12.853 1.00 96.38 83 ALA A C 1
ATOM 600 O O . ALA A 1 83 ? -2.716 4.261 -12.672 1.00 96.38 83 ALA A O 1
ATOM 601 N N . ARG A 1 84 ? -2.740 6.389 -13.386 1.00 94.56 84 ARG A N 1
ATOM 602 C CA . ARG A 1 84 ? -1.305 6.471 -13.659 1.00 94.56 84 ARG A CA 1
ATOM 603 C C . ARG A 1 84 ? -0.632 7.291 -12.567 1.00 94.56 84 ARG A C 1
ATOM 605 O O . ARG A 1 84 ? -0.884 8.492 -12.451 1.00 94.56 84 ARG A O 1
ATOM 612 N N . VAL A 1 85 ? 0.210 6.651 -11.761 1.00 90.88 85 VAL A N 1
ATOM 613 C CA . VAL A 1 85 ? 0.838 7.246 -10.571 1.00 90.88 85 VAL A CA 1
ATOM 614 C C . VAL A 1 85 ? 2.343 7.402 -10.744 1.00 90.88 85 VAL A C 1
ATOM 616 O O . VAL A 1 85 ? 2.956 6.811 -11.633 1.00 90.88 85 VAL A O 1
ATOM 619 N N . ARG A 1 86 ? 2.953 8.236 -9.895 1.00 89.50 86 ARG A N 1
ATOM 620 C CA . ARG A 1 86 ? 4.411 8.365 -9.826 1.00 89.50 86 ARG A CA 1
ATOM 621 C C . ARG A 1 86 ? 4.962 7.459 -8.734 1.00 89.50 86 ARG A C 1
ATOM 623 O O . ARG A 1 86 ? 4.621 7.646 -7.569 1.00 89.50 86 ARG A O 1
ATOM 630 N N . CYS A 1 87 ? 5.858 6.558 -9.113 1.00 83.75 87 CYS A N 1
ATOM 631 C CA . CYS A 1 87 ? 6.493 5.597 -8.226 1.00 83.75 87 CYS A CA 1
ATOM 632 C C . CYS A 1 87 ? 7.993 5.895 -8.076 1.00 83.75 87 CYS A C 1
ATOM 634 O O . CYS A 1 87 ? 8.684 6.238 -9.039 1.00 83.75 87 CYS A O 1
ATOM 636 N N . LEU A 1 88 ? 8.475 5.804 -6.836 1.00 85.25 88 LEU A N 1
ATOM 637 C CA . LEU A 1 88 ? 9.892 5.851 -6.481 1.00 85.25 88 LEU A CA 1
ATOM 638 C C . LEU A 1 88 ? 10.095 5.076 -5.171 1.00 85.25 88 LEU A C 1
ATOM 640 O O . LEU A 1 88 ? 10.219 5.670 -4.095 1.00 85.25 88 LEU A O 1
ATOM 644 N N . HIS A 1 89 ? 10.085 3.745 -5.242 1.00 82.62 89 HIS A N 1
ATOM 645 C CA . HIS A 1 89 ? 10.454 2.888 -4.118 1.00 82.62 89 HIS A CA 1
ATOM 646 C C . HIS A 1 89 ? 11.080 1.569 -4.572 1.00 82.62 89 HIS A C 1
ATOM 648 O O . HIS A 1 89 ? 10.543 0.820 -5.375 1.00 82.62 89 HIS A O 1
ATOM 654 N N . HIS A 1 90 ? 12.201 1.212 -3.952 1.00 83.88 90 HIS A N 1
ATOM 655 C CA . HIS A 1 90 ? 12.858 -0.069 -4.215 1.00 83.88 90 HIS A CA 1
ATOM 656 C C . HIS A 1 90 ? 12.374 -1.200 -3.292 1.00 83.88 90 HIS A C 1
ATOM 658 O O . HIS A 1 90 ? 12.846 -2.325 -3.435 1.00 83.88 90 HIS A O 1
ATOM 664 N N . GLN A 1 91 ? 11.457 -0.914 -2.358 1.00 90.38 91 GLN A N 1
ATOM 665 C CA . GLN A 1 91 ? 10.904 -1.877 -1.398 1.00 90.38 91 GLN A CA 1
ATOM 666 C C . GLN A 1 91 ? 9.375 -1.905 -1.533 1.00 90.38 91 GLN A C 1
ATOM 668 O O . GLN A 1 91 ? 8.738 -0.885 -1.269 1.00 90.38 91 GLN A O 1
ATOM 673 N N . PRO A 1 92 ? 8.766 -3.014 -1.965 1.00 91.62 92 PRO A N 1
ATOM 674 C CA . PRO A 1 92 ? 7.324 -3.212 -1.950 1.00 91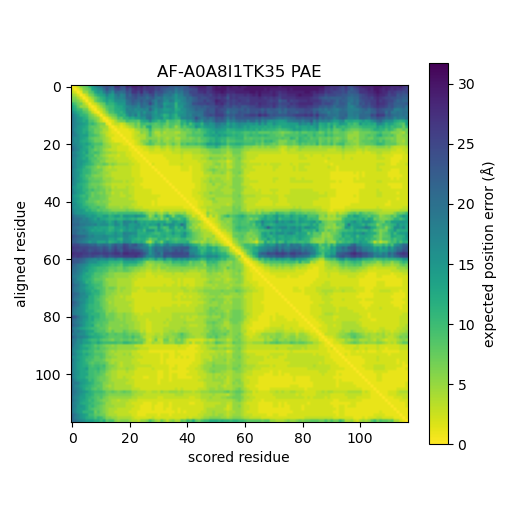.62 92 PRO A CA 1
ATOM 675 C C . PRO A 1 92 ? 6.885 -3.962 -0.678 1.00 91.62 92 PRO A C 1
ATOM 677 O O . PRO A 1 92 ? 7.699 -4.614 -0.015 1.00 91.62 92 PRO A O 1
ATOM 680 N N . ILE A 1 93 ? 5.593 -3.895 -0.352 1.00 95.38 93 ILE A N 1
ATOM 681 C CA . ILE A 1 93 ? 4.988 -4.746 0.688 1.00 95.38 93 ILE A CA 1
ATOM 682 C C . ILE A 1 93 ? 5.008 -6.207 0.211 1.00 95.38 93 ILE A C 1
ATOM 684 O O . ILE A 1 93 ? 4.668 -6.486 -0.936 1.00 95.38 93 ILE A O 1
ATOM 688 N N . ASP A 1 94 ? 5.422 -7.111 1.099 1.00 94.81 94 ASP A N 1
ATOM 689 C CA . ASP A 1 94 ? 5.472 -8.567 0.912 1.00 94.81 94 ASP A CA 1
ATOM 690 C C . ASP A 1 94 ? 4.267 -9.222 1.605 1.00 94.81 94 ASP A C 1
ATOM 692 O O . ASP A 1 94 ? 3.231 -9.471 0.983 1.00 94.81 94 ASP A O 1
ATOM 696 N N . ARG A 1 95 ? 4.351 -9.423 2.926 1.00 95.44 95 ARG A N 1
ATOM 697 C CA . ARG A 1 95 ? 3.224 -9.877 3.740 1.00 95.44 95 ARG A CA 1
ATOM 698 C C . ARG A 1 95 ? 2.535 -8.669 4.346 1.00 95.44 95 ARG A C 1
ATOM 700 O O . ARG A 1 95 ? 3.173 -7.896 5.046 1.00 95.44 95 ARG A O 1
ATOM 707 N N . LEU A 1 96 ? 1.231 -8.569 4.134 1.00 97.12 96 LEU A N 1
ATOM 708 C CA . LEU A 1 96 ? 0.421 -7.495 4.688 1.00 97.12 96 LEU A CA 1
ATOM 709 C C . LEU A 1 96 ? 0.297 -7.610 6.218 1.00 97.12 96 LEU A C 1
ATOM 711 O O . LEU A 1 96 ? 0.145 -8.714 6.748 1.00 97.12 96 LEU A O 1
ATOM 715 N N . GLY A 1 97 ? 0.359 -6.474 6.909 1.00 95.19 97 GLY A N 1
ATOM 716 C CA . GLY A 1 97 ? 0.079 -6.360 8.338 1.00 95.19 97 GLY A CA 1
ATOM 717 C C . GLY A 1 97 ? -1.396 -6.573 8.698 1.00 95.19 97 GLY A C 1
ATOM 718 O O . GLY A 1 97 ? -2.291 -6.510 7.852 1.00 95.19 97 GLY A O 1
ATOM 719 N N . ASP A 1 98 ? -1.652 -6.811 9.982 1.00 93.06 98 ASP A N 1
ATOM 720 C CA . ASP A 1 98 ? -2.985 -7.101 10.510 1.00 93.06 98 ASP A CA 1
ATOM 721 C C . ASP A 1 98 ? -3.933 -5.895 10.384 1.00 93.06 98 ASP A C 1
ATOM 723 O O . ASP A 1 98 ? -3.557 -4.748 10.635 1.00 93.06 98 ASP A O 1
ATOM 727 N N . GLY A 1 99 ? -5.198 -6.158 10.038 1.00 93.06 99 GLY A N 1
ATOM 728 C CA . GLY A 1 99 ? -6.241 -5.127 9.922 1.00 93.06 99 GLY A CA 1
ATOM 729 C C . GLY A 1 99 ? -6.111 -4.224 8.692 1.00 93.06 99 GLY A C 1
ATOM 730 O O . GLY A 1 99 ? -6.803 -3.210 8.598 1.00 93.06 99 GLY A O 1
ATOM 731 N N . LEU A 1 100 ? -5.229 -4.578 7.756 1.00 95.69 100 LEU A N 1
ATOM 732 C CA . LEU A 1 100 ? -5.112 -3.942 6.453 1.00 95.69 100 LEU A CA 1
ATOM 733 C C . LEU A 1 100 ? -5.699 -4.838 5.360 1.00 95.69 100 LEU A C 1
ATOM 735 O O . LEU A 1 100 ? -5.741 -6.063 5.468 1.00 95.69 100 LEU A O 1
ATOM 739 N N . ARG A 1 101 ? -6.087 -4.212 4.253 1.00 97.56 101 ARG A N 1
ATOM 740 C CA . ARG A 1 101 ? -6.397 -4.861 2.979 1.00 97.56 101 ARG A CA 1
ATOM 741 C C . ARG A 1 101 ? -5.684 -4.131 1.845 1.00 97.56 101 ARG A C 1
ATOM 743 O O . ARG A 1 101 ? -5.490 -2.918 1.903 1.00 97.56 101 ARG A O 1
ATOM 750 N N . VAL A 1 102 ? -5.317 -4.865 0.799 1.00 98.19 102 VAL A N 1
ATOM 751 C CA . VAL A 1 102 ? -4.765 -4.266 -0.424 1.00 98.19 102 VAL A CA 1
ATOM 752 C C . VAL A 1 102 ? -5.892 -3.635 -1.230 1.00 98.19 102 VAL A C 1
ATOM 754 O O . VAL A 1 102 ? -6.910 -4.281 -1.467 1.00 98.19 102 VAL A O 1
ATOM 757 N N . THR A 1 103 ? -5.694 -2.392 -1.661 1.00 98.38 103 THR A N 1
ATOM 758 C CA . THR A 1 103 ? -6.687 -1.621 -2.423 1.00 98.38 103 THR A CA 1
ATOM 759 C C . THR A 1 103 ? -6.176 -1.096 -3.751 1.00 98.38 103 THR A C 1
ATOM 761 O O . THR A 1 103 ? -6.990 -0.658 -4.557 1.00 98.38 103 THR A O 1
ATOM 764 N N . ALA A 1 104 ? -4.869 -1.170 -4.011 1.00 97.88 104 ALA A N 1
ATOM 765 C CA . ALA A 1 104 ? -4.326 -0.951 -5.344 1.00 97.88 104 ALA A CA 1
ATOM 766 C C . ALA A 1 104 ? -3.117 -1.844 -5.623 1.00 97.88 104 ALA A C 1
ATOM 768 O O . ALA A 1 104 ? -2.312 -2.116 -4.721 1.00 97.88 104 ALA A O 1
ATOM 769 N N . ARG A 1 105 ? -2.984 -2.271 -6.881 1.00 97.31 105 ARG A N 1
ATOM 770 C CA . ARG A 1 105 ? -1.827 -3.017 -7.385 1.00 97.3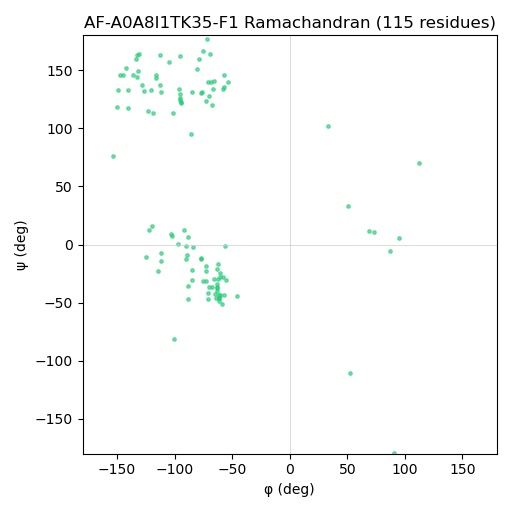1 105 ARG A CA 1
ATOM 771 C C . ARG A 1 105 ? -1.382 -2.492 -8.742 1.00 97.31 105 ARG A C 1
ATOM 773 O O . ARG A 1 105 ? -2.214 -2.107 -9.555 1.00 97.31 105 ARG A O 1
ATOM 780 N N . ALA A 1 106 ? -0.081 -2.533 -8.994 1.00 94.06 106 ALA A N 1
ATOM 781 C CA . ALA A 1 106 ? 0.464 -2.387 -10.338 1.00 94.06 106 ALA A CA 1
ATOM 782 C C . ALA A 1 106 ? 0.253 -3.672 -11.164 1.00 94.06 106 ALA A C 1
ATOM 784 O O . ALA A 1 106 ? -0.043 -4.741 -10.618 1.00 94.06 106 ALA A O 1
ATOM 785 N N . CYS A 1 107 ? 0.441 -3.587 -12.484 1.00 89.62 107 CYS A N 1
ATOM 786 C CA . CYS A 1 107 ? 0.256 -4.720 -13.404 1.00 89.62 107 CYS A CA 1
ATOM 787 C C . CYS A 1 107 ? 1.214 -5.901 -13.155 1.00 89.62 107 CYS A C 1
ATOM 789 O O . CYS A 1 107 ? 0.918 -7.031 -13.541 1.00 89.62 107 CYS A O 1
ATOM 791 N N . ASP A 1 108 ? 2.341 -5.658 -12.485 1.00 88.38 108 ASP A N 1
ATOM 792 C CA . ASP A 1 108 ? 3.299 -6.676 -12.046 1.00 88.38 108 ASP A CA 1
ATOM 793 C C . ASP A 1 108 ? 2.973 -7.263 -10.658 1.00 88.38 108 ASP A C 1
ATOM 795 O O . ASP A 1 108 ? 3.731 -8.066 -10.116 1.00 88.38 108 ASP A O 1
ATOM 799 N N . GLY A 1 109 ? 1.820 -6.896 -10.091 1.00 90.62 109 GLY A N 1
ATOM 800 C CA . GLY A 1 109 ? 1.294 -7.418 -8.833 1.00 90.62 109 GLY A CA 1
ATOM 801 C C . GLY A 1 109 ? 1.782 -6.689 -7.580 1.00 90.62 109 GLY A C 1
ATOM 802 O O . GLY A 1 109 ? 1.266 -6.980 -6.490 1.00 90.62 109 GLY A O 1
ATOM 803 N N . VAL A 1 110 ? 2.715 -5.737 -7.715 1.00 93.19 110 VAL A N 1
ATOM 804 C CA . VAL A 1 110 ? 3.230 -4.929 -6.600 1.00 93.19 110 VAL A CA 1
ATOM 805 C C . VAL A 1 110 ? 2.087 -4.178 -5.921 1.00 93.19 110 VAL A C 1
ATOM 807 O O . VAL A 1 110 ? 1.218 -3.609 -6.577 1.00 93.19 110 VAL A O 1
ATOM 810 N N . VAL A 1 111 ? 2.066 -4.217 -4.586 1.00 95.94 111 VAL A N 1
ATOM 811 C CA . VAL A 1 111 ? 1.090 -3.487 -3.767 1.00 95.94 111 VAL A CA 1
ATOM 812 C C . VAL A 1 111 ? 1.422 -1.999 -3.786 1.00 95.94 111 VAL A C 1
ATOM 814 O O . VAL A 1 111 ? 2.506 -1.606 -3.363 1.00 95.94 111 VAL A O 1
ATOM 817 N N . GLU A 1 112 ? 0.450 -1.189 -4.200 1.00 95.81 112 GLU A N 1
ATOM 818 C CA . GLU A 1 112 ? 0.594 0.264 -4.377 1.00 95.81 112 GLU A CA 1
ATOM 819 C C . GLU A 1 112 ? -0.266 1.064 -3.391 1.00 95.81 112 GLU A C 1
ATOM 821 O O . GLU A 1 112 ? 0.045 2.208 -3.057 1.00 95.81 112 GLU A O 1
ATOM 826 N N . ALA A 1 113 ? -1.332 0.454 -2.864 1.00 96.88 113 ALA A N 1
ATOM 827 C CA . ALA A 1 113 ? -2.129 1.036 -1.792 1.00 96.88 113 ALA A CA 1
ATOM 828 C C . ALA A 1 113 ? -2.701 -0.033 -0.859 1.00 96.88 113 ALA A C 1
ATOM 830 O O . ALA A 1 113 ? -3.071 -1.137 -1.276 1.00 96.88 113 ALA A O 1
ATOM 831 N N . VAL A 1 114 ? -2.792 0.340 0.416 1.00 97.75 114 VAL A N 1
ATOM 832 C CA . VAL A 1 114 ? -3.424 -0.436 1.481 1.00 97.75 114 VAL A CA 1
ATOM 833 C C . VAL A 1 114 ? -4.348 0.474 2.280 1.00 97.75 114 VAL A C 1
ATOM 835 O O . VAL A 1 114 ? -4.051 1.651 2.491 1.00 97.75 114 VAL A O 1
ATOM 838 N N . GLU A 1 115 ? -5.466 -0.075 2.733 1.00 96.69 115 GLU A N 1
ATOM 839 C CA . GLU A 1 115 ? -6.445 0.609 3.579 1.00 96.69 115 GLU A CA 1
ATOM 840 C C . GLU A 1 115 ? -6.822 -0.288 4.762 1.00 96.69 115 GLU A C 1
ATOM 842 O O . GLU A 1 115 ? -6.588 -1.496 4.698 1.00 96.69 115 GLU A O 1
ATOM 847 N N . PRO A 1 116 ? -7.421 0.259 5.835 1.00 93.06 116 PRO A N 1
ATOM 848 C CA . PRO A 1 116 ? -8.046 -0.564 6.863 1.00 93.06 116 PRO A CA 1
ATOM 849 C C . PRO A 1 116 ? -9.071 -1.544 6.265 1.00 93.06 116 PRO A C 1
ATOM 851 O O . PRO A 1 116 ? -9.803 -1.188 5.331 1.00 93.06 116 PRO A O 1
ATOM 854 N N . SER A 1 117 ? -9.085 -2.774 6.787 1.00 87.81 117 SER A N 1
ATOM 855 C CA . SER A 1 117 ? -10.020 -3.842 6.404 1.00 87.81 117 SER A CA 1
ATOM 856 C C . SER A 1 117 ? -11.432 -3.627 6.929 1.00 87.81 117 SER A C 1
ATOM 858 O O . SER A 1 117 ? -11.537 -3.265 8.123 1.00 87.81 117 SER A O 1
#

Radius of gyration: 14.76 Å; Cα contacts (8 Å, |Δi|>4): 199; chains: 1; bounding box: 33×25×37 Å